Protein AF-E2A7G5-F1 (afdb_monomer)

Radius of gyration: 15.61 Å; Cα contacts (8 Å, |Δi|>4): 29; chains: 1; bounding box: 29×16×45 Å

pLDDT: mean 90.65, std 5.23, range [69.88, 96.88]

Organism: Camponotus floridanus (NCBI:txid104421)

Structure (mmCIF, N/CA/C/O backbone):
data_AF-E2A7G5-F1
#
_entry.id   AF-E2A7G5-F1
#
loop_
_atom_site.group_PDB
_atom_site.id
_atom_site.type_symbol
_atom_site.label_atom_id
_atom_site.label_alt_id
_atom_site.label_comp_id
_atom_site.label_asym_id
_atom_site.label_entity_id
_atom_site.label_seq_id
_atom_site.pdbx_PDB_ins_code
_atom_site.Cartn_x
_atom_site.Cartn_y
_atom_site.Cartn_z
_atom_site.occupancy
_atom_site.B_iso_or_equiv
_atom_site.auth_seq_id
_atom_site.auth_comp_id
_atom_site.auth_asym_id
_atom_site.auth_atom_id
_atom_site.pdbx_PDB_model_num
ATOM 1 N N . ASP A 1 1 ? -1.566 -1.069 -4.651 1.00 79.88 1 ASP A N 1
ATOM 2 C CA . ASP A 1 1 ? -2.777 -1.867 -4.965 1.00 79.88 1 ASP A CA 1
ATOM 3 C C . ASP A 1 1 ? -3.188 -2.879 -3.906 1.00 79.88 1 ASP A C 1
ATOM 5 O O . ASP A 1 1 ? -4.179 -2.616 -3.241 1.00 79.88 1 ASP A O 1
ATOM 9 N N . ALA A 1 2 ? -2.479 -4.000 -3.709 1.00 88.62 2 A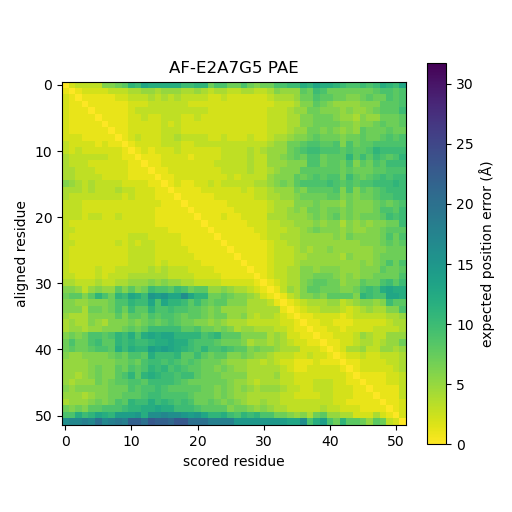LA A N 1
ATOM 10 C CA . ALA A 1 2 ? -2.914 -5.037 -2.755 1.00 88.62 2 ALA A CA 1
ATOM 11 C C . ALA A 1 2 ? -3.090 -4.495 -1.324 1.00 88.62 2 ALA A C 1
ATOM 13 O O . ALA A 1 2 ? -4.157 -4.631 -0.743 1.00 88.62 2 ALA A O 1
ATOM 14 N N . VAL A 1 3 ? -2.086 -3.772 -0.814 1.00 89.94 3 VAL A N 1
ATOM 15 C CA . VAL A 1 3 ? -2.126 -3.140 0.518 1.00 89.94 3 VAL A CA 1
ATOM 16 C C . VAL A 1 3 ? -3.286 -2.149 0.652 1.00 89.94 3 VAL A C 1
ATOM 18 O O . VAL A 1 3 ? -3.996 -2.171 1.649 1.00 89.94 3 VAL A O 1
ATOM 21 N N . TYR A 1 4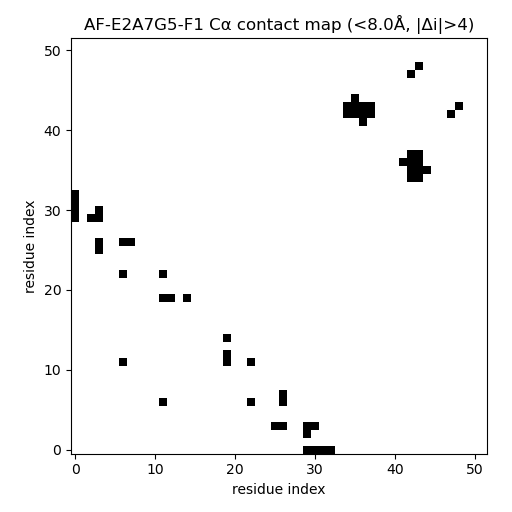 ? -3.512 -1.306 -0.362 1.00 92.19 4 TYR A N 1
ATOM 22 C CA . TYR A 1 4 ? -4.628 -0.356 -0.372 1.00 92.19 4 TYR A CA 1
ATOM 23 C C . TYR A 1 4 ? -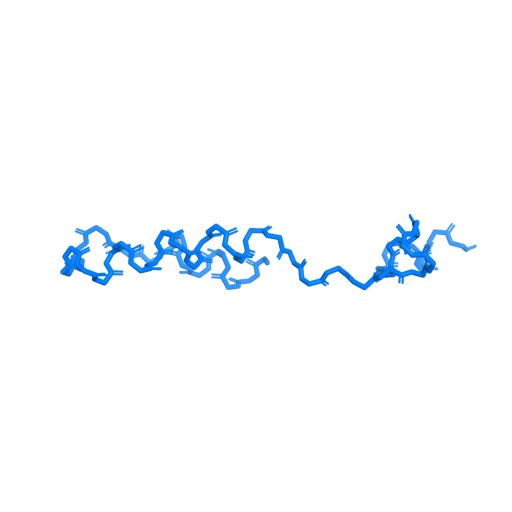5.976 -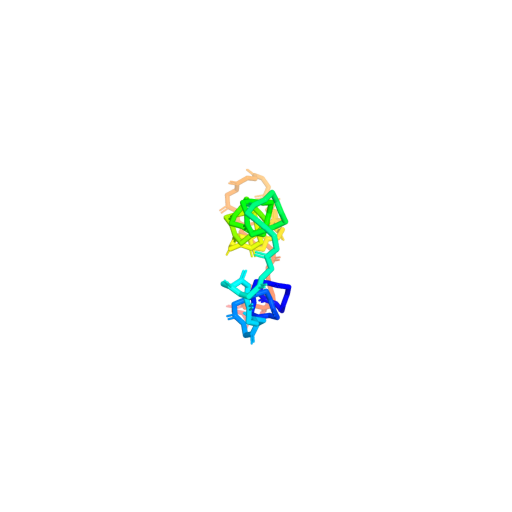1.078 -0.255 1.00 92.19 4 TYR A C 1
ATOM 25 O O . TYR A 1 4 ? -6.776 -0.734 0.608 1.00 92.19 4 TYR A O 1
ATOM 33 N N . ARG A 1 5 ? -6.187 -2.126 -1.064 1.00 92.25 5 ARG A N 1
ATOM 34 C CA . ARG A 1 5 ? -7.416 -2.933 -1.044 1.00 92.25 5 ARG A CA 1
ATOM 35 C C . ARG A 1 5 ? -7.632 -3.602 0.311 1.00 92.25 5 ARG A C 1
ATOM 37 O O . ARG A 1 5 ? -8.687 -3.424 0.898 1.00 92.25 5 ARG A O 1
ATOM 44 N N . THR A 1 6 ? -6.605 -4.254 0.858 1.00 94.25 6 THR A N 1
ATOM 45 C CA . THR A 1 6 ? -6.682 -4.890 2.183 1.00 94.25 6 THR A CA 1
ATOM 46 C C . THR A 1 6 ? -7.078 -3.903 3.281 1.00 94.25 6 THR A C 1
ATOM 48 O O . THR A 1 6 ? -7.854 -4.249 4.165 1.00 94.25 6 THR A O 1
ATOM 51 N N . ILE A 1 7 ? -6.564 -2.670 3.237 1.00 92.62 7 ILE A N 1
ATOM 52 C CA . ILE A 1 7 ? -6.913 -1.647 4.228 1.00 92.62 7 ILE A CA 1
ATOM 53 C C . ILE A 1 7 ? -8.346 -1.125 4.009 1.00 92.62 7 ILE A C 1
ATOM 55 O O . ILE A 1 7 ? -9.022 -0.816 4.987 1.00 92.62 7 ILE A O 1
ATOM 59 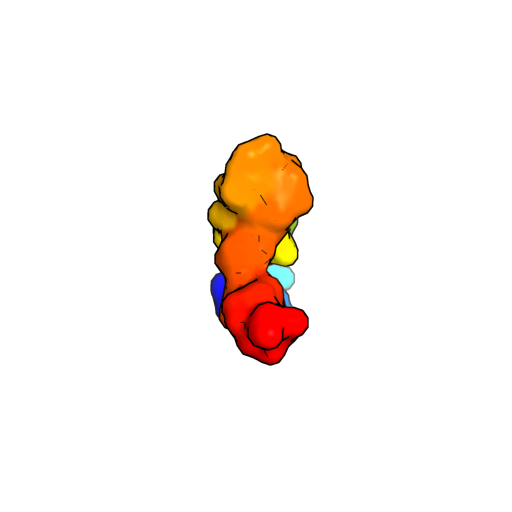N N . CYS A 1 8 ? -8.825 -1.026 2.764 1.00 91.31 8 CYS A N 1
ATOM 60 C CA . CYS A 1 8 ? -10.210 -0.645 2.459 1.00 91.31 8 CYS A CA 1
ATOM 61 C C . CYS A 1 8 ? -11.236 -1.700 2.890 1.00 91.31 8 CYS A C 1
ATOM 63 O O . CYS A 1 8 ? -12.309 -1.324 3.353 1.00 91.31 8 CYS A O 1
ATOM 65 N N . ASP A 1 9 ? -10.896 -2.983 2.764 1.00 94.50 9 ASP A N 1
ATOM 66 C CA . ASP A 1 9 ? -11.771 -4.102 3.138 1.00 94.50 9 ASP A CA 1
ATOM 67 C C . ASP A 1 9 ? -11.802 -4.347 4.659 1.00 94.50 9 ASP A C 1
ATOM 69 O O . ASP A 1 9 ? -12.663 -5.059 5.171 1.00 94.50 9 ASP A O 1
ATOM 73 N N . LEU A 1 10 ? -10.866 -3.751 5.402 1.00 92.94 10 LEU A N 1
ATOM 74 C CA . LEU A 1 10 ? -10.841 -3.787 6.858 1.00 92.94 10 LEU A CA 1
ATOM 75 C C . LEU A 1 10 ? -11.996 -2.953 7.434 1.00 92.94 10 LEU A C 1
ATOM 77 O O . LEU A 1 10 ? -12.232 -1.827 6.998 1.00 92.94 10 LEU A O 1
ATOM 81 N N . GLU A 1 11 ? -12.651 -3.436 8.493 1.00 93.94 11 GLU A N 1
ATOM 82 C CA . GLU A 1 11 ? -13.680 -2.698 9.247 1.00 93.94 11 GLU A CA 1
ATOM 83 C C . GLU A 1 11 ? -13.072 -1.563 10.101 1.00 93.94 11 GLU A C 1
ATOM 85 O O . GLU A 1 11 ? -13.229 -1.499 11.320 1.00 93.94 11 GLU A O 1
ATOM 90 N N . TRP A 1 12 ? -12.335 -0.648 9.467 1.00 92.00 12 TRP A N 1
ATOM 91 C CA . TRP A 1 12 ? -11.518 0.395 10.098 1.00 92.00 12 TRP A CA 1
ATOM 92 C C . TRP A 1 12 ? -12.312 1.346 11.004 1.00 92.00 12 TRP A C 1
ATOM 94 O O . TRP A 1 12 ? -11.736 1.957 11.903 1.00 92.00 12 TRP A O 1
ATOM 104 N N . TYR A 1 13 ? -13.622 1.451 10.786 1.00 87.38 13 TYR A N 1
ATOM 105 C CA . TYR A 1 13 ? -14.553 2.251 11.582 1.00 87.38 13 TYR A CA 1
ATOM 106 C C . TYR A 1 13 ? -14.841 1.652 12.969 1.00 87.38 13 TYR A C 1
ATOM 108 O O . TYR A 1 13 ? -15.335 2.359 13.842 1.00 87.38 13 TYR A O 1
ATOM 116 N N . THR A 1 14 ? -14.519 0.374 13.189 1.00 95.31 14 THR A N 1
ATOM 117 C CA . THR A 1 14 ? -14.637 -0.296 14.498 1.00 95.31 14 THR A CA 1
ATOM 118 C C . THR A 1 14 ? -13.398 -0.104 15.378 1.00 95.31 14 THR A C 1
ATOM 120 O O . THR A 1 14 ? -13.426 -0.381 16.577 1.00 95.31 14 THR A O 1
ATOM 123 N N . LEU A 1 15 ? -12.294 0.372 14.796 1.00 94.62 15 LEU A N 1
ATOM 124 C CA . LEU A 1 15 ? -11.033 0.569 15.498 1.00 94.62 15 LEU A CA 1
ATOM 125 C C . LEU A 1 15 ? -11.046 1.860 16.320 1.00 94.62 15 LEU A C 1
ATOM 127 O O . LEU A 1 15 ? -11.731 2.828 16.002 1.00 94.62 15 LEU A O 1
ATOM 131 N N . GLU A 1 16 ? -10.181 1.916 17.334 1.00 96.88 16 GLU A N 1
ATOM 132 C CA . GLU A 1 16 ? -9.890 3.160 18.050 1.00 96.88 16 GLU A CA 1
ATOM 133 C C . GLU A 1 16 ? -9.547 4.296 17.074 1.00 96.88 16 GLU A C 1
ATOM 135 O O . GLU A 1 16 ? -8.765 4.110 16.134 1.00 96.88 16 GLU A O 1
ATOM 140 N N . SER A 1 17 ? -10.032 5.508 17.353 1.00 93.81 17 SER A N 1
ATOM 141 C CA . SER A 1 17 ? -9.901 6.672 16.464 1.00 93.81 17 SER A CA 1
ATOM 142 C C . SER A 1 17 ? -8.458 6.949 16.024 1.00 93.81 17 SER A C 1
ATOM 144 O O . SER A 1 17 ? -8.211 7.359 14.890 1.00 93.81 17 SER A O 1
ATOM 146 N N . ARG A 1 18 ? -7.476 6.685 16.898 1.00 95.69 18 ARG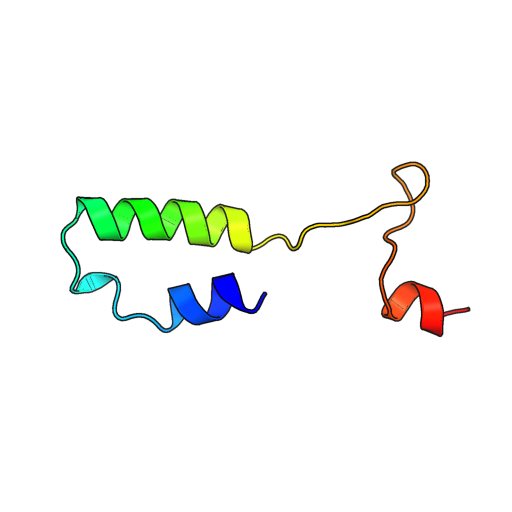 A N 1
ATOM 147 C CA . ARG A 1 18 ? -6.048 6.831 16.575 1.00 95.69 18 ARG A CA 1
ATOM 148 C C . ARG A 1 18 ? -5.590 5.831 15.509 1.00 95.69 18 ARG A C 1
ATOM 150 O O . ARG A 1 18 ? -4.841 6.206 14.610 1.00 95.69 18 ARG A O 1
ATOM 157 N N . LYS A 1 19 ? -6.036 4.577 15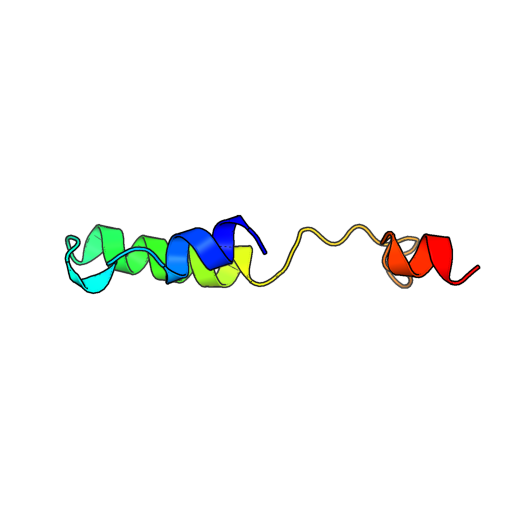.596 1.00 95.00 19 LYS A N 1
ATOM 158 C CA . LYS A 1 19 ? -5.709 3.517 14.632 1.00 95.00 19 LYS A CA 1
ATOM 159 C C . LYS A 1 19 ? -6.416 3.776 13.303 1.00 95.00 19 LYS A C 1
ATOM 161 O O . LYS A 1 19 ? -5.757 3.759 12.268 1.00 95.00 19 LYS A O 1
ATOM 166 N N . ALA A 1 20 ? -7.702 4.131 13.342 1.00 94.12 20 ALA A N 1
ATOM 167 C CA . ALA A 1 20 ? -8.471 4.514 12.158 1.00 94.12 20 ALA A CA 1
ATOM 168 C C . ALA A 1 20 ? -7.806 5.673 11.387 1.00 94.12 20 ALA A C 1
ATOM 170 O O . ALA A 1 20 ? -7.602 5.585 10.177 1.00 94.12 20 ALA A O 1
ATOM 171 N N . ARG A 1 21 ? -7.361 6.727 12.089 1.00 93.50 21 ARG A N 1
ATOM 172 C CA . ARG A 1 21 ? -6.646 7.858 11.472 1.00 93.50 21 ARG A CA 1
ATOM 173 C C . ARG A 1 21 ? -5.333 7.440 10.804 1.00 93.50 21 ARG A C 1
ATOM 175 O O . ARG A 1 21 ? -5.012 7.942 9.729 1.00 93.50 21 ARG A O 1
ATOM 182 N N . ASN A 1 22 ? -4.585 6.523 11.415 1.00 94.88 22 ASN A N 1
ATOM 183 C CA . ASN A 1 22 ? -3.352 6.006 10.821 1.00 94.88 22 ASN A CA 1
ATOM 184 C C . ASN A 1 22 ? -3.631 5.219 9.532 1.00 94.88 22 ASN A C 1
ATOM 186 O O . ASN A 1 22 ? -2.880 5.351 8.568 1.00 94.88 22 ASN A O 1
ATOM 190 N N . LEU A 1 23 ? -4.721 4.448 9.480 1.00 94.31 23 LEU A N 1
ATOM 191 C CA . LEU A 1 23 ? -5.109 3.715 8.272 1.00 94.31 23 LEU A CA 1
ATOM 192 C C . LEU A 1 23 ? -5.456 4.647 7.109 1.00 94.31 23 LEU A C 1
ATOM 194 O O . LEU A 1 23 ? -5.065 4.353 5.986 1.00 94.31 23 LEU A O 1
ATOM 198 N N . ILE A 1 24 ? -6.101 5.792 7.359 1.00 92.19 24 ILE A N 1
ATOM 199 C CA . ILE A 1 24 ? -6.387 6.792 6.311 1.00 92.19 24 ILE A CA 1
ATOM 200 C C . ILE A 1 24 ? -5.090 7.282 5.649 1.00 92.19 24 ILE A C 1
ATOM 202 O O . ILE A 1 24 ? -5.009 7.381 4.424 1.00 92.19 24 ILE A O 1
ATOM 206 N N . LEU A 1 25 ? -4.050 7.552 6.445 1.00 92.44 25 LEU A N 1
ATOM 207 C CA . LEU A 1 25 ? -2.737 7.943 5.923 1.00 92.44 25 LEU A CA 1
ATOM 208 C C . LEU A 1 25 ? -2.109 6.818 5.089 1.00 92.44 25 LEU A C 1
ATOM 210 O O . LEU A 1 25 ? -1.568 7.075 4.016 1.00 92.44 25 LEU A O 1
ATOM 214 N N . LEU A 1 26 ? -2.218 5.570 5.550 1.00 92.75 26 LEU A N 1
ATOM 215 C CA . LEU A 1 26 ? -1.716 4.408 4.814 1.00 92.75 26 LEU A CA 1
ATOM 216 C C . LEU A 1 26 ? -2.479 4.170 3.508 1.00 92.75 26 LEU A C 1
ATOM 218 O O . LEU A 1 26 ? -1.845 3.869 2.502 1.00 92.75 26 LEU A O 1
ATOM 222 N N . MET A 1 27 ? -3.802 4.353 3.485 1.00 91.88 27 MET A N 1
ATOM 223 C CA . MET A 1 27 ? -4.599 4.303 2.256 1.00 91.88 27 MET A CA 1
ATOM 224 C C . MET A 1 27 ? -4.125 5.363 1.255 1.00 91.88 27 MET A C 1
ATOM 226 O O . MET A 1 27 ? -3.950 5.055 0.079 1.00 91.88 27 MET A O 1
ATOM 230 N N . LEU A 1 28 ? -3.878 6.598 1.709 1.00 91.06 28 LEU A N 1
ATOM 231 C CA . LEU A 1 28 ? -3.390 7.675 0.845 1.00 91.06 28 LEU A CA 1
ATOM 232 C C . LEU A 1 28 ? -2.024 7.339 0.231 1.00 91.06 28 LEU A C 1
ATOM 234 O O . LEU A 1 28 ? -1.826 7.543 -0.964 1.00 91.06 28 LEU A O 1
ATOM 238 N N . LEU A 1 29 ? -1.107 6.795 1.033 1.00 90.56 29 LEU A N 1
ATOM 239 C CA . LEU A 1 29 ? 0.226 6.398 0.576 1.00 90.56 29 LEU A CA 1
ATOM 240 C C . LEU A 1 29 ? 0.185 5.178 -0.353 1.00 90.56 29 LEU A C 1
ATOM 242 O O . LEU A 1 29 ? 0.864 5.158 -1.371 1.00 90.56 29 LEU A O 1
ATOM 246 N N . ALA A 1 30 ? -0.622 4.168 -0.023 1.00 89.62 30 ALA A N 1
ATOM 247 C CA . ALA A 1 30 ? -0.703 2.915 -0.773 1.00 89.62 30 ALA A CA 1
ATOM 248 C C . ALA A 1 30 ? -1.532 3.016 -2.064 1.00 89.62 30 ALA A C 1
ATOM 250 O O . ALA A 1 30 ? -1.503 2.082 -2.877 1.00 89.62 30 ALA A O 1
ATOM 251 N N . LYS A 1 31 ? -2.284 4.114 -2.233 1.00 86.94 31 LYS A N 1
ATOM 252 C CA . LYS A 1 31 ? -3.055 4.414 -3.444 1.00 86.94 31 LYS A CA 1
ATOM 253 C C . LYS A 1 31 ? -2.153 4.555 -4.666 1.00 86.94 31 LYS A C 1
ATOM 255 O O . LYS A 1 31 ? -2.572 4.151 -5.745 1.00 86.94 31 LYS A O 1
ATOM 260 N N . GLU A 1 32 ? -0.946 5.097 -4.508 1.00 83.00 32 GLU A N 1
ATOM 261 C CA . GLU A 1 32 ? 0.036 5.065 -5.587 1.00 83.00 32 GLU A CA 1
ATOM 262 C C . GLU A 1 32 ? 0.999 3.895 -5.395 1.00 83.00 32 GLU A C 1
ATOM 264 O O . GLU A 1 32 ? 1.726 3.855 -4.398 1.00 83.00 32 GLU A O 1
ATOM 269 N N . PRO A 1 33 ? 1.030 2.911 -6.314 1.00 74.69 33 PRO A N 1
ATOM 270 C CA . PRO A 1 33 ? 2.096 1.924 -6.316 1.00 74.69 33 PRO A CA 1
ATOM 271 C C . PRO A 1 33 ? 3.468 2.601 -6.402 1.00 74.69 33 PRO A C 1
ATOM 273 O O . PRO A 1 33 ? 3.624 3.701 -6.923 1.00 74.69 33 PRO A O 1
ATOM 276 N N . PHE A 1 34 ? 4.502 1.915 -5.924 1.00 77.25 34 PHE A N 1
ATOM 277 C CA . PHE A 1 34 ? 5.874 2.359 -6.128 1.00 77.25 34 PHE A CA 1
ATOM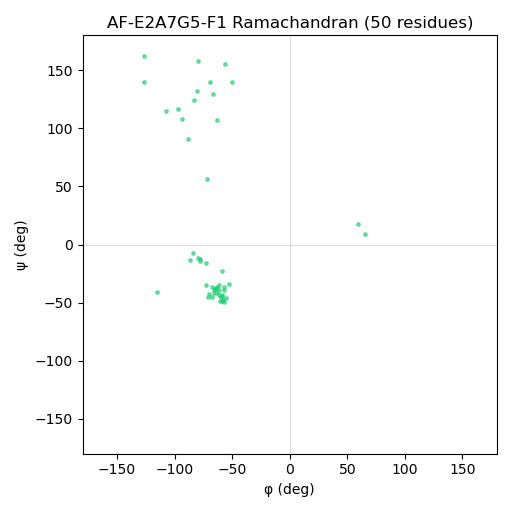 278 C C . PHE A 1 34 ? 6.194 2.352 -7.633 1.00 77.25 34 PHE A C 1
ATOM 280 O O . PHE A 1 34 ? 6.312 1.290 -8.247 1.00 77.25 34 PHE A O 1
ATOM 287 N N . ARG A 1 35 ? 6.283 3.539 -8.247 1.00 84.69 35 ARG A N 1
ATOM 288 C CA . ARG A 1 35 ? 6.503 3.693 -9.693 1.00 84.69 35 ARG A CA 1
ATOM 289 C C . ARG A 1 35 ? 7.987 3.852 -9.984 1.00 84.69 35 ARG A C 1
ATOM 291 O O . ARG A 1 35 ? 8.567 4.908 -9.741 1.00 84.69 35 ARG A O 1
ATOM 298 N N . ILE A 1 36 ? 8.588 2.821 -10.566 1.00 90.19 36 ILE A N 1
ATOM 299 C CA . ILE A 1 36 ? 9.929 2.926 -11.142 1.00 90.19 36 ILE A CA 1
ATOM 300 C C . ILE A 1 36 ? 9.790 3.574 -12.519 1.00 90.19 36 ILE A C 1
ATOM 302 O O . ILE A 1 36 ? 8.928 3.191 -13.308 1.00 90.19 36 ILE A O 1
ATOM 306 N N . THR A 1 37 ? 10.618 4.576 -12.807 1.00 94.06 37 THR A N 1
ATOM 307 C CA . THR A 1 37 ? 10.611 5.283 -14.092 1.00 94.06 37 THR A CA 1
ATOM 308 C C . THR A 1 37 ? 12.008 5.297 -14.704 1.00 94.06 37 THR A C 1
ATOM 310 O O . THR A 1 37 ? 12.995 5.502 -13.998 1.00 94.06 37 THR A O 1
ATOM 313 N N . ALA A 1 38 ? 12.108 5.115 -16.020 1.00 93.75 38 ALA A N 1
ATOM 314 C CA . ALA A 1 38 ? 13.322 5.398 -16.775 1.00 93.75 38 ALA A CA 1
ATOM 315 C C . ALA A 1 38 ? 13.363 6.893 -17.115 1.00 93.75 38 ALA A C 1
ATOM 317 O O . ALA A 1 38 ? 12.408 7.452 -17.664 1.00 93.75 38 ALA A O 1
ATOM 318 N N . GLY A 1 39 ? 14.451 7.562 -16.722 1.00 94.50 39 GLY A N 1
ATOM 319 C CA . GLY A 1 39 ? 14.660 8.989 -16.986 1.00 94.50 39 GLY A CA 1
ATOM 320 C C . GLY A 1 39 ? 13.591 9.926 -16.405 1.00 94.50 39 GLY A C 1
ATOM 321 O O . GLY A 1 39 ? 13.505 11.062 -16.850 1.00 94.50 39 GLY A O 1
ATOM 322 N N . LYS A 1 40 ? 12.773 9.471 -15.438 1.00 88.56 40 LYS A N 1
ATOM 323 C CA . LYS A 1 40 ? 11.577 10.164 -14.902 1.00 88.56 40 LYS A CA 1
ATOM 324 C C . LYS A 1 40 ? 10.418 10.366 -15.886 1.00 88.56 40 LYS A C 1
ATOM 326 O O . LYS A 1 40 ? 9.462 11.056 -15.548 1.00 88.56 40 LYS A O 1
ATOM 331 N N . ILE A 1 41 ? 10.478 9.769 -17.074 1.00 90.06 41 ILE A N 1
ATOM 332 C CA . ILE A 1 41 ? 9.490 10.001 -18.140 1.00 90.06 41 ILE A CA 1
ATOM 333 C C . ILE A 1 41 ? 8.707 8.721 -18.437 1.00 90.06 41 ILE A C 1
ATOM 335 O O . ILE A 1 41 ? 7.490 8.767 -18.590 1.00 90.06 41 ILE A O 1
ATOM 339 N N . LEU A 1 42 ? 9.383 7.568 -18.471 1.00 90.94 42 LEU A N 1
ATOM 340 C CA . LEU A 1 42 ? 8.766 6.308 -18.878 1.00 90.94 42 LEU A CA 1
ATOM 341 C C . LEU A 1 42 ? 8.544 5.387 -17.669 1.00 90.94 42 LEU A C 1
ATOM 343 O O . LEU A 1 42 ? 9.527 4.946 -17.072 1.00 90.94 42 LEU A O 1
ATOM 347 N N . PRO A 1 43 ? 7.297 5.063 -17.284 1.00 92.88 43 PRO A N 1
ATOM 348 C CA . PRO A 1 43 ? 7.050 4.104 -16.215 1.00 92.88 43 PRO A CA 1
ATOM 349 C C . PRO A 1 43 ? 7.496 2.702 -16.645 1.00 92.88 43 PRO A C 1
ATOM 351 O O . PRO A 1 43 ? 7.113 2.214 -17.708 1.00 92.88 43 PRO A O 1
ATOM 354 N N . LEU A 1 44 ? 8.290 2.043 -15.805 1.00 92.31 44 LEU A N 1
ATOM 355 C CA . LEU A 1 44 ? 8.741 0.670 -16.009 1.00 92.31 44 LEU A CA 1
ATOM 356 C C . LEU A 1 44 ? 7.709 -0.283 -15.407 1.00 92.31 44 LEU A C 1
ATOM 358 O O . LEU A 1 44 ? 7.748 -0.607 -14.222 1.00 92.31 44 LEU A O 1
ATOM 362 N N . THR A 1 45 ? 6.747 -0.689 -16.231 1.00 91.25 45 THR A N 1
ATOM 363 C CA . THR A 1 45 ? 5.671 -1.616 -15.856 1.00 91.25 45 THR A CA 1
ATOM 364 C C . THR A 1 45 ? 5.620 -2.791 -16.828 1.00 91.25 45 THR A C 1
ATOM 366 O O . THR A 1 45 ? 6.142 -2.689 -17.938 1.00 91.25 45 THR A O 1
ATOM 369 N N . MET A 1 46 ? 4.959 -3.889 -16.439 1.00 91.38 46 MET A N 1
ATOM 370 C CA . MET A 1 46 ? 4.727 -5.031 -17.337 1.00 91.38 46 MET A CA 1
ATOM 371 C C . MET A 1 46 ? 3.986 -4.598 -18.608 1.00 91.38 46 MET A C 1
ATOM 373 O O . MET A 1 46 ? 4.310 -5.058 -19.694 1.00 91.38 46 MET A O 1
ATOM 377 N N . THR A 1 47 ? 3.052 -3.648 -18.490 1.00 91.19 47 THR A N 1
ATOM 378 C CA . THR A 1 47 ? 2.361 -3.057 -19.640 1.00 91.19 47 THR A CA 1
ATOM 379 C C . THR A 1 47 ? 3.343 -2.416 -20.616 1.00 91.19 47 THR A C 1
ATOM 381 O O . THR A 1 47 ? 3.271 -2.700 -21.803 1.00 91.19 47 THR A O 1
ATOM 384 N N . THR A 1 48 ? 4.286 -1.604 -20.123 1.00 91.56 48 THR A N 1
ATOM 385 C CA . THR A 1 48 ? 5.320 -0.967 -20.958 1.00 91.56 48 THR A CA 1
ATOM 386 C C . THR A 1 48 ? 6.241 -2.000 -21.612 1.00 91.56 48 THR A C 1
ATOM 388 O O . THR A 1 48 ? 6.655 -1.814 -22.750 1.00 91.56 48 THR A O 1
ATOM 391 N N . PHE A 1 49 ? 6.560 -3.091 -20.907 1.00 90.50 49 PHE A N 1
ATOM 392 C CA . PHE A 1 49 ? 7.371 -4.186 -21.445 1.00 90.50 49 PHE A CA 1
ATOM 393 C C . PHE A 1 49 ? 6.646 -4.942 -22.566 1.00 90.50 49 PHE A C 1
ATOM 395 O O . PHE A 1 49 ? 7.238 -5.190 -23.606 1.00 90.50 49 PHE A O 1
ATOM 402 N N . CYS A 1 50 ? 5.365 -5.268 -22.377 1.00 94.38 50 CYS A N 1
ATOM 403 C CA . CYS A 1 50 ? 4.561 -5.996 -23.362 1.00 94.38 50 CYS A CA 1
ATOM 404 C C . CYS A 1 50 ? 4.033 -5.122 -24.511 1.00 94.38 50 CYS A C 1
ATOM 406 O O . CYS A 1 50 ? 3.471 -5.658 -25.461 1.00 94.38 50 CYS A O 1
ATOM 408 N N . SER A 1 51 ? 4.132 -3.794 -24.405 1.00 89.56 51 SER A N 1
ATOM 409 C CA . SER A 1 51 ? 3.730 -2.864 -25.470 1.00 89.56 51 SER A CA 1
ATOM 410 C C . SER A 1 51 ? 4.807 -2.629 -26.533 1.00 89.56 51 SER A C 1
ATOM 412 O O . SER A 1 51 ? 4.536 -1.927 -27.506 1.00 89.56 51 SER A O 1
ATOM 414 N N . VAL A 1 52 ? 6.017 -3.153 -26.310 1.00 69.88 52 VAL A N 1
ATOM 415 C CA . VAL A 1 52 ? 7.114 -3.208 -27.290 1.00 69.88 52 VAL A CA 1
ATOM 416 C C . VAL A 1 52 ? 7.017 -4.524 -28.048 1.00 69.88 52 VAL A C 1
ATOM 418 O O . VAL A 1 52 ? 7.187 -4.484 -29.284 1.00 69.88 52 VAL A O 1
#

Mean predicted aligned error: 4.93 Å

Nearest PDB structures (foldseek):
  8v02-assembly1_D  TM=8.036E-01  e=2.567E-01  Aedes aegypti
  8z9a-assembly1_D  TM=8.254E-01  e=2.019E+00  Acyrthosiphon pisum
  8z9z-assembly1_D  TM=8.287E-01  e=2.848E+00  Acyrthosiphon pisum
  7mkk-assembly2_A  TM=4.388E-01  e=7.986E+00  Drosophila melanogaster

Sequence (52 aa):
DAVYRTICDLEWYTLESRKARNLILLMLLAKEPFRITAGKILPLTMTTFCSV

Foldseek 3Di:
DVQLVVLVPDPLVPDDPVSSVVSVVVNVVVVDDDFDADVVPHTDDPCSVVVD

Solve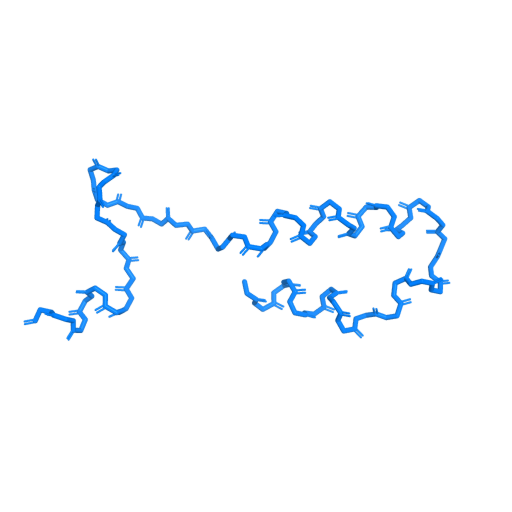nt-accessible surface area (backbone atoms only — not comparable to full-atom values): 3200 Å² total; per-residue (Å²): 76,71,70,25,49,56,59,68,74,41,73,46,87,78,45,58,70,72,57,32,55,51,48,55,55,49,40,64,58,30,66,54,62,92,79,52,50,54,94,81,74,44,66,68,42,72,67,58,60,73,72,108

InterPro domains:
  IPR004117 Olfactory receptor, insect [PF02949] (9-52)

Secondary structure (DSSP, 8-state):
-HHHHHHHHS-GGGS-HHHHHHHHHHHHHHTS----EETTTEE--HHHHHT-